Protein AF-W2SNV9-F1 (afdb_monomer_lite)

Radius of gyration: 20.14 Å; chains: 1; bounding box: 37×35×49 Å

Foldseek 3Di:
DQLAFDPPDAGPVRHHHDPVRHDDPPDDGDDPDDDDDDDDPDPPDPPPPPDPFDWDQDPVPRFIWTDDPPDTDGDDDDPDPVPDDDD

Structure (mmCIF, N/CA/C/O backbone):
data_AF-W2SNV9-F1
#
_entry.id   AF-W2SNV9-F1
#
loop_
_atom_site.group_PDB
_atom_site.id
_atom_site.type_symbol
_atom_site.label_atom_id
_atom_site.label_alt_id
_atom_site.label_comp_id
_atom_site.label_asym_id
_atom_site.label_entity_id
_atom_site.label_seq_id
_atom_site.pdbx_PDB_ins_code
_atom_site.Cartn_x
_atom_site.Cartn_y
_atom_site.Cartn_z
_atom_site.occupancy
_atom_site.B_iso_or_equiv
_atom_site.auth_seq_id
_atom_site.auth_comp_id
_atom_site.auth_asym_id
_atom_site.auth_atom_id
_atom_site.pdbx_PDB_model_num
ATOM 1 N N . MET A 1 1 ? -3.090 2.149 -9.878 1.00 82.50 1 MET A N 1
ATOM 2 C CA . MET A 1 1 ? -2.142 1.032 -9.657 1.00 82.50 1 MET A CA 1
ATOM 3 C C . MET A 1 1 ? -0.806 1.562 -9.119 1.00 82.50 1 MET A C 1
ATOM 5 O O . MET A 1 1 ? 0.221 0.938 -9.334 1.00 82.50 1 MET A O 1
ATOM 9 N N . ASP A 1 2 ? -0.813 2.707 -8.427 1.00 89.75 2 ASP A N 1
ATOM 10 C CA . ASP A 1 2 ? 0.416 3.418 -8.029 1.00 89.75 2 ASP A CA 1
ATOM 11 C C . ASP A 1 2 ? 1.018 2.907 -6.705 1.00 89.75 2 ASP A C 1
ATOM 13 O O . ASP A 1 2 ? 2.170 3.159 -6.369 1.00 89.75 2 ASP A O 1
ATOM 17 N N . ASP A 1 3 ? 0.253 2.095 -5.977 1.00 92.62 3 ASP A N 1
ATOM 18 C CA . ASP A 1 3 ? 0.689 1.459 -4.734 1.00 92.62 3 ASP A CA 1
ATOM 19 C C . ASP A 1 3 ? 1.705 0.316 -4.952 1.00 92.62 3 ASP A C 1
ATOM 21 O O . ASP A 1 3 ? 2.250 -0.225 -3.991 1.00 92.62 3 ASP A O 1
ATOM 25 N N . PHE A 1 4 ? 1.981 -0.071 -6.204 1.00 94.50 4 PHE A N 1
ATOM 26 C CA . PHE A 1 4 ? 3.081 -0.979 -6.540 1.00 94.50 4 PHE A CA 1
ATOM 27 C C . PHE A 1 4 ? 4.392 -0.219 -6.757 1.00 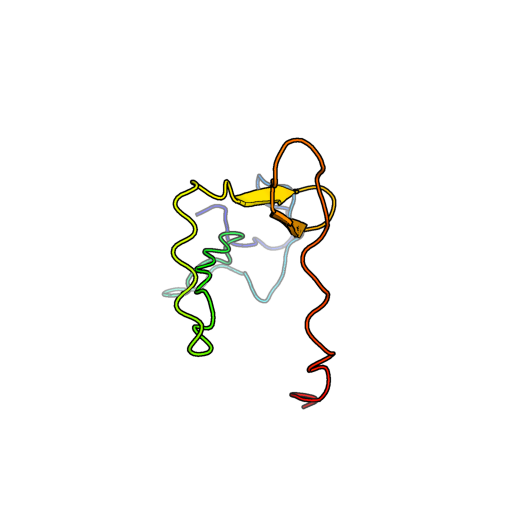94.50 4 PHE A C 1
ATOM 29 O O . PHE A 1 4 ? 4.416 0.922 -7.206 1.00 94.50 4 PHE A O 1
ATOM 36 N N . SER A 1 5 ? 5.511 -0.901 -6.535 1.00 94.31 5 SER A N 1
ATOM 37 C CA . SER A 1 5 ? 6.829 -0.402 -6.916 1.00 94.31 5 SER A CA 1
ATOM 38 C C . SER A 1 5 ? 7.140 -0.708 -8.385 1.00 94.31 5 SER A C 1
ATOM 40 O O . SER A 1 5 ? 6.864 -1.804 -8.878 1.00 94.31 5 SER A O 1
ATOM 42 N N . SER A 1 6 ? 7.792 0.239 -9.062 1.00 92.56 6 SER A N 1
ATOM 43 C CA . SER A 1 6 ? 8.405 0.039 -10.380 1.00 92.56 6 SER A CA 1
ATOM 44 C C . SER A 1 6 ? 9.927 0.120 -10.257 1.00 92.56 6 SER A C 1
ATOM 46 O O . SER A 1 6 ? 10.422 0.969 -9.517 1.00 92.56 6 SER A O 1
ATOM 48 N N . PRO A 1 7 ? 10.705 -0.730 -10.947 1.00 92.62 7 PRO A N 1
ATOM 49 C CA . PRO A 1 7 ? 12.159 -0.656 -10.881 1.00 92.62 7 PRO A CA 1
ATOM 50 C C . PRO A 1 7 ? 12.692 0.737 -11.257 1.00 92.62 7 PRO A C 1
ATOM 52 O O . PRO A 1 7 ? 12.280 1.338 -12.250 1.00 92.62 7 PRO A O 1
ATOM 55 N N . GLY A 1 8 ? 13.628 1.243 -10.453 1.00 91.38 8 GLY A N 1
ATOM 56 C CA . GLY A 1 8 ? 14.388 2.460 -10.752 1.00 91.38 8 GLY A CA 1
ATOM 57 C C . GLY A 1 8 ? 13.694 3.792 -10.456 1.00 91.38 8 GLY A C 1
ATOM 58 O O . GLY A 1 8 ? 14.344 4.821 -10.602 1.00 91.38 8 GLY A O 1
ATOM 59 N N . HIS A 1 9 ? 12.428 3.803 -10.024 1.00 89.06 9 HIS A N 1
ATOM 60 C CA . HIS A 1 9 ? 11.690 5.046 -9.776 1.00 89.06 9 HIS A CA 1
ATOM 61 C C . HIS A 1 9 ? 10.841 4.934 -8.500 1.00 89.06 9 HIS A C 1
ATOM 63 O O . HIS A 1 9 ? 10.227 3.885 -8.279 1.00 89.06 9 HIS A O 1
ATOM 69 N N . PRO A 1 10 ? 10.792 5.976 -7.649 1.00 92.56 10 PRO A N 1
ATOM 70 C CA . PRO A 1 10 ? 9.835 6.028 -6.550 1.00 92.56 10 PRO A CA 1
ATOM 71 C C . PRO A 1 10 ? 8.406 6.192 -7.086 1.00 92.56 10 PRO A C 1
ATOM 73 O O . PRO A 1 10 ? 8.208 6.704 -8.190 1.00 92.56 10 PRO A O 1
ATOM 76 N N . ASN A 1 11 ? 7.410 5.757 -6.312 1.00 89.94 11 ASN A N 1
ATOM 77 C CA . ASN A 1 11 ? 6.002 5.975 -6.667 1.00 89.94 11 ASN A CA 1
ATOM 78 C C . ASN A 1 11 ? 5.544 7.417 -6.366 1.00 89.94 11 ASN A C 1
ATOM 80 O O . ASN A 1 11 ? 6.328 8.226 -5.863 1.00 89.94 11 ASN A O 1
ATOM 84 N N . TYR A 1 12 ? 4.276 7.749 -6.642 1.00 92.56 12 TYR A N 1
ATOM 85 C CA . TYR A 1 12 ? 3.734 9.099 -6.429 1.00 92.56 12 TYR A CA 1
ATOM 86 C C . TYR A 1 12 ? 3.856 9.569 -4.973 1.00 92.56 12 TYR A C 1
ATOM 88 O O . TYR A 1 12 ? 4.087 10.747 -4.710 1.00 92.56 12 TYR A O 1
ATOM 96 N N . PHE A 1 13 ? 3.744 8.642 -4.020 1.00 90.19 13 PHE A N 1
ATOM 97 C CA . PHE A 1 13 ? 3.867 8.919 -2.587 1.00 90.19 13 PHE A CA 1
ATOM 98 C C . PHE A 1 13 ? 5.323 9.008 -2.098 1.00 90.19 13 PHE A C 1
ATOM 100 O O . PHE A 1 13 ? 5.556 9.245 -0.914 1.00 90.19 13 PHE A O 1
ATOM 107 N N . GLY A 1 14 ? 6.307 8.823 -2.984 1.00 91.50 14 GLY A N 1
ATOM 108 C CA . GLY A 1 14 ? 7.730 8.911 -2.661 1.00 91.50 14 GLY A CA 1
ATOM 109 C C . GLY A 1 14 ? 8.318 7.652 -2.018 1.00 91.50 14 GLY A C 1
ATOM 110 O O . GLY A 1 14 ? 9.441 7.699 -1.516 1.00 91.50 14 GLY A O 1
ATOM 111 N N . TYR A 1 15 ? 7.608 6.520 -2.031 1.00 89.88 15 TYR A N 1
ATOM 112 C CA . TYR A 1 15 ? 8.162 5.262 -1.536 1.00 89.88 15 TYR A CA 1
ATOM 113 C C . TYR A 1 15 ? 9.256 4.744 -2.480 1.00 89.88 15 TYR A C 1
ATOM 115 O O . TYR A 1 15 ? 9.051 4.721 -3.700 1.00 89.88 15 TYR A O 1
ATOM 123 N N . PRO A 1 16 ? 10.406 4.289 -1.945 1.00 93.31 16 PRO A N 1
ATOM 124 C CA . PRO A 1 16 ? 11.474 3.736 -2.763 1.00 93.31 16 PRO A CA 1
ATOM 125 C C . PRO A 1 16 ? 11.038 2.420 -3.428 1.00 93.31 16 PRO A C 1
ATOM 127 O O . PRO A 1 16 ? 10.190 1.694 -2.895 1.00 93.31 16 PRO A O 1
ATOM 130 N N . PRO A 1 17 ? 11.626 2.070 -4.583 1.00 93.50 17 PRO A N 1
ATOM 131 C CA . PRO A 1 17 ? 11.285 0.838 -5.273 1.00 93.50 17 PRO A CA 1
ATOM 132 C C . PRO A 1 17 ? 11.724 -0.381 -4.458 1.00 93.50 17 PRO A C 1
ATOM 134 O O . PRO A 1 17 ? 12.897 -0.526 -4.116 1.00 93.50 17 PRO A O 1
ATOM 137 N N . THR A 1 18 ? 10.787 -1.289 -4.181 1.00 92.62 18 THR A N 1
ATOM 138 C CA . THR A 1 18 ? 11.061 -2.529 -3.446 1.00 92.62 18 THR A CA 1
ATOM 139 C C . THR A 1 18 ? 10.700 -3.755 -4.292 1.00 92.62 18 THR A C 1
ATOM 141 O O . THR A 1 18 ? 9.564 -3.855 -4.764 1.00 92.62 18 THR A O 1
ATOM 144 N N . PRO A 1 19 ? 11.613 -4.735 -4.469 1.00 93.00 19 PRO A N 1
ATOM 145 C CA . PRO A 1 19 ? 11.330 -5.935 -5.262 1.00 93.00 19 PRO A CA 1
ATOM 146 C C . PRO A 1 19 ? 10.115 -6.728 -4.770 1.00 93.00 19 PRO A C 1
ATOM 148 O O . PRO A 1 19 ? 9.333 -7.252 -5.564 1.00 93.00 19 PRO A O 1
ATOM 151 N N . ALA A 1 20 ? 9.905 -6.746 -3.451 1.00 94.19 20 ALA A N 1
ATOM 152 C CA . ALA A 1 20 ? 8.757 -7.383 -2.818 1.00 94.19 20 ALA A CA 1
ATOM 153 C C . ALA A 1 20 ? 7.412 -6.780 -3.256 1.00 94.19 20 ALA A C 1
ATOM 155 O O . ALA A 1 20 ? 6.404 -7.480 -3.225 1.00 94.19 20 ALA A O 1
ATOM 156 N N . ASN A 1 21 ? 7.383 -5.531 -3.731 1.00 95.31 21 ASN A N 1
ATOM 157 C CA . ASN A 1 21 ? 6.178 -4.833 -4.172 1.00 95.31 21 ASN A CA 1
ATOM 158 C C . ASN A 1 21 ? 6.161 -4.557 -5.689 1.00 95.31 21 ASN A C 1
ATOM 160 O O . ASN A 1 21 ? 5.404 -3.711 -6.151 1.00 95.31 21 ASN A O 1
ATOM 164 N N . PHE A 1 22 ? 6.969 -5.261 -6.494 1.00 95.81 22 PHE A N 1
ATOM 165 C CA . PHE A 1 22 ? 6.879 -5.156 -7.957 1.00 95.81 22 PHE A CA 1
ATOM 166 C C . PHE A 1 22 ? 5.581 -5.753 -8.505 1.00 95.81 22 PHE A C 1
ATOM 168 O O . PHE A 1 22 ? 5.055 -6.728 -7.955 1.00 95.81 22 PHE A O 1
ATOM 175 N N . ILE A 1 23 ? 5.097 -5.162 -9.599 1.00 94.94 23 ILE A N 1
ATOM 176 C CA . ILE A 1 23 ? 3.878 -5.560 -10.311 1.00 94.94 23 ILE A CA 1
ATOM 177 C C . ILE A 1 23 ? 4.035 -6.987 -10.845 1.00 94.94 23 ILE A C 1
ATOM 179 O O . ILE A 1 23 ? 4.996 -7.297 -11.549 1.00 94.94 23 ILE A O 1
ATOM 183 N N . GLN A 1 24 ? 3.069 -7.849 -10.532 1.00 94.81 24 GLN A N 1
ATOM 184 C CA . GLN A 1 24 ? 2.960 -9.211 -11.056 1.00 94.81 24 GLN A CA 1
ATOM 185 C C . GLN A 1 24 ? 1.476 -9.564 -11.251 1.00 94.81 24 GLN A C 1
ATOM 187 O O . GLN A 1 24 ? 0.641 -9.082 -10.477 1.00 94.81 24 GLN A O 1
ATOM 192 N N . PRO A 1 25 ? 1.115 -10.398 -12.245 1.00 96.25 25 PRO A N 1
ATOM 193 C CA . PRO A 1 25 ? -0.272 -10.806 -12.457 1.00 96.25 25 PRO A CA 1
ATOM 194 C C . PRO A 1 25 ? -0.894 -11.419 -11.195 1.00 96.25 25 PRO A C 1
ATOM 196 O O . PRO A 1 25 ? -0.295 -12.275 -10.551 1.00 96.25 25 PRO A O 1
ATOM 199 N N . GLY A 1 26 ? -2.096 -10.965 -10.829 1.00 95.12 26 GLY A N 1
ATOM 200 C CA . GLY A 1 26 ? -2.839 -11.465 -9.663 1.00 95.12 26 GLY A CA 1
ATOM 201 C C . GLY A 1 26 ? -2.315 -11.013 -8.291 1.00 95.12 26 GLY A C 1
ATOM 202 O O . GLY A 1 26 ? -2.951 -11.298 -7.276 1.00 95.12 26 GLY A O 1
ATOM 203 N N . LYS A 1 27 ? -1.194 -10.287 -8.231 1.00 95.25 27 LYS A N 1
ATOM 204 C CA . LYS A 1 27 ? -0.654 -9.749 -6.978 1.00 95.25 27 LYS A CA 1
ATOM 205 C C . LYS A 1 27 ? -1.502 -8.576 -6.478 1.00 95.25 27 LYS A C 1
ATOM 207 O O . LYS A 1 27 ? -2.034 -7.808 -7.275 1.00 95.25 27 LYS A O 1
ATOM 212 N N . ARG A 1 28 ? -1.609 -8.419 -5.155 1.00 95.69 28 ARG A N 1
ATOM 213 C CA . ARG A 1 28 ? -2.199 -7.229 -4.516 1.00 95.69 28 ARG A CA 1
ATOM 214 C C . ARG A 1 28 ? -1.095 -6.235 -4.141 1.00 95.69 28 ARG A C 1
ATOM 216 O O . ARG A 1 28 ? -0.054 -6.687 -3.661 1.00 95.69 28 ARG A O 1
ATOM 223 N N . PRO A 1 29 ? -1.292 -4.925 -4.361 1.00 94.19 29 PRO A N 1
ATOM 224 C CA . PRO A 1 29 ? -0.305 -3.932 -3.967 1.00 94.19 29 PRO A CA 1
ATOM 225 C C . PRO A 1 29 ? -0.215 -3.818 -2.446 1.00 94.19 29 PRO A C 1
ATOM 227 O O . PRO A 1 29 ? -1.186 -4.081 -1.731 1.00 94.19 29 PRO A O 1
ATOM 230 N N . MET A 1 30 ? 0.950 -3.398 -1.963 1.00 92.69 30 MET A N 1
ATOM 231 C CA . MET A 1 30 ? 1.119 -2.980 -0.575 1.00 92.69 30 MET A CA 1
ATOM 232 C C . MET A 1 30 ? 0.226 -1.768 -0.271 1.00 92.69 30 MET A C 1
ATOM 234 O O . MET A 1 30 ? 0.090 -0.880 -1.102 1.00 92.69 30 MET A O 1
ATOM 238 N N . SER A 1 31 ? -0.368 -1.715 0.922 1.00 90.56 31 SER A N 1
ATOM 239 C CA . SER A 1 31 ? -1.185 -0.585 1.375 1.00 90.56 31 SER A CA 1
ATOM 240 C C . SER A 1 31 ? -0.722 -0.115 2.749 1.00 90.56 31 SER A C 1
ATOM 242 O O . SER A 1 31 ? -0.301 -0.927 3.570 1.00 90.56 31 SER A O 1
ATOM 244 N N . SER A 1 32 ? -0.829 1.187 3.006 1.00 90.81 32 SER A N 1
ATOM 245 C CA . SER A 1 32 ? -0.630 1.792 4.328 1.00 90.81 32 SER A CA 1
ATOM 246 C C . SER A 1 32 ? -1.898 1.777 5.192 1.00 90.81 32 SER A C 1
ATOM 248 O O . SER A 1 32 ? -1.897 2.310 6.301 1.00 90.81 32 SER A O 1
ATOM 250 N N . GLN A 1 33 ? -2.997 1.193 4.698 1.00 91.00 33 GLN A N 1
ATOM 251 C CA . GLN A 1 33 ? -4.233 1.063 5.462 1.00 91.00 33 GLN A CA 1
ATOM 252 C C . GLN A 1 33 ? -4.033 0.144 6.671 1.00 91.00 33 GLN A C 1
ATOM 254 O O . GLN A 1 33 ? -3.774 -1.048 6.524 1.00 91.00 33 GLN A O 1
ATOM 259 N N . SER A 1 34 ? -4.251 0.697 7.863 1.00 92.81 34 SER A N 1
ATOM 260 C CA . SER A 1 34 ? -4.152 -0.017 9.139 1.00 92.81 34 SER A CA 1
ATOM 261 C C . SER A 1 34 ? -5.489 0.044 9.888 1.00 92.81 34 SER A C 1
ATOM 263 O O . SER A 1 34 ? -5.611 0.800 10.856 1.00 92.81 34 SER A O 1
ATOM 265 N N . PRO A 1 35 ? -6.536 -0.684 9.443 1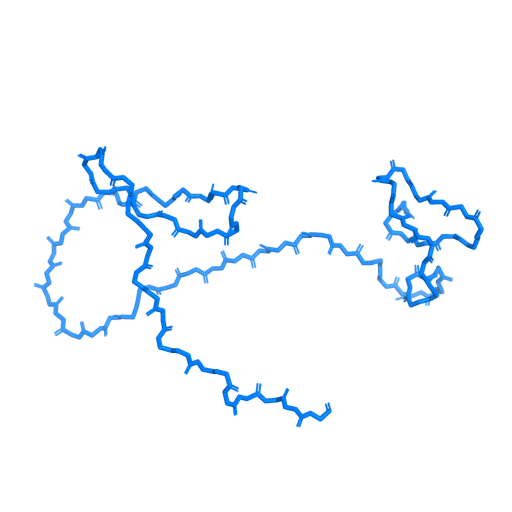.00 90.00 35 PRO A N 1
ATOM 266 C CA . PRO A 1 35 ? -7.797 -0.725 10.173 1.00 90.00 35 PRO A CA 1
ATOM 267 C C . PRO A 1 35 ? -7.584 -1.412 11.529 1.00 90.00 35 PRO A C 1
ATOM 269 O O . PRO A 1 35 ? -7.120 -2.548 11.592 1.00 90.00 35 PRO A O 1
ATOM 272 N N . LEU A 1 36 ? -7.941 -0.728 12.616 1.00 89.75 36 LEU A N 1
ATOM 273 C CA . LEU A 1 36 ? -7.791 -1.225 13.983 1.00 89.75 36 LEU A CA 1
ATOM 274 C C . LEU A 1 36 ? -9.149 -1.222 14.689 1.00 89.75 36 LEU A C 1
ATOM 276 O O . LEU A 1 36 ? -9.825 -0.196 14.736 1.00 89.75 36 LEU A O 1
ATOM 280 N N . VAL A 1 37 ? -9.529 -2.363 15.267 1.00 87.44 37 VAL A N 1
ATOM 281 C CA . VAL A 1 37 ? -10.727 -2.496 16.107 1.00 87.44 37 VAL A CA 1
ATOM 282 C C . VAL A 1 37 ? -10.284 -2.797 17.533 1.00 87.44 37 VAL A C 1
ATOM 284 O O . VAL A 1 37 ? -9.546 -3.750 17.769 1.00 87.44 37 VAL A O 1
ATOM 287 N N . ILE A 1 38 ? -10.730 -1.976 18.482 1.00 84.12 38 ILE A N 1
ATOM 288 C CA . ILE A 1 38 ? -10.382 -2.092 19.900 1.00 84.12 38 ILE A CA 1
ATOM 289 C C . ILE A 1 38 ? -11.622 -2.555 20.656 1.00 84.12 38 ILE A C 1
ATOM 291 O O . ILE A 1 38 ? -12.685 -1.947 20.534 1.00 84.12 38 ILE A O 1
ATOM 295 N N . PHE A 1 39 ? -11.468 -3.597 21.467 1.00 81.56 39 PHE A N 1
ATOM 296 C CA . PHE A 1 39 ? -12.507 -4.066 22.377 1.00 81.56 39 PHE A CA 1
ATOM 297 C C . PHE A 1 39 ? -12.077 -3.832 23.824 1.00 81.56 39 PHE A C 1
ATOM 299 O O . PHE A 1 39 ? -10.910 -4.012 24.174 1.00 81.56 39 PHE A O 1
ATOM 306 N N . GLU A 1 40 ? -13.024 -3.438 24.675 1.00 82.75 40 GLU A N 1
ATOM 307 C CA . GLU A 1 40 ? -12.806 -3.418 26.120 1.00 82.75 40 GLU A CA 1
ATOM 308 C C . GLU A 1 40 ? -12.784 -4.863 26.630 1.00 82.75 40 GLU A C 1
ATOM 310 O O . GLU A 1 40 ? -13.727 -5.626 26.411 1.00 82.75 40 GLU A O 1
ATOM 315 N N . ALA A 1 41 ? -11.711 -5.248 27.322 1.00 76.50 41 ALA A N 1
ATOM 316 C CA . ALA A 1 41 ? -11.686 -6.504 28.054 1.00 76.50 41 ALA A CA 1
ATOM 317 C C . ALA A 1 41 ? -12.621 -6.366 29.262 1.00 76.50 41 ALA A C 1
ATOM 319 O O . ALA A 1 41 ? -12.247 -5.795 30.290 1.00 76.50 41 ALA A O 1
ATOM 320 N N . SER A 1 42 ? -13.853 -6.863 29.143 1.00 64.00 42 SER A N 1
ATOM 321 C CA . SER A 1 42 ? -14.785 -6.920 30.264 1.00 64.00 42 SER A CA 1
ATOM 322 C C . SER A 1 42 ? -14.267 -7.921 31.301 1.00 64.00 42 SER A C 1
ATOM 324 O O . SER A 1 42 ? -14.619 -9.098 31.288 1.00 64.00 42 SER A O 1
ATOM 326 N N . THR A 1 43 ? -13.422 -7.464 32.222 1.00 64.62 43 THR A N 1
ATOM 327 C CA . THR A 1 43 ? -13.394 -8.078 33.551 1.00 64.62 43 THR A CA 1
ATOM 328 C C . THR A 1 43 ? -14.712 -7.701 34.205 1.00 64.62 43 THR A C 1
ATOM 330 O O . THR A 1 43 ? -15.095 -6.536 34.153 1.00 64.62 43 THR A O 1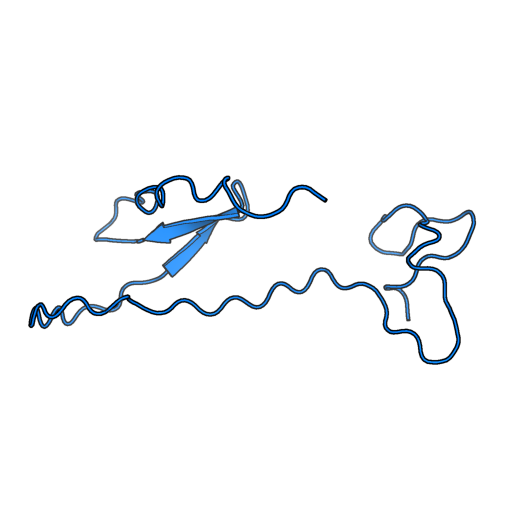
ATOM 333 N N . ASP A 1 44 ? -15.446 -8.680 34.732 1.00 58.44 44 ASP A N 1
ATOM 334 C CA . ASP A 1 44 ? -16.755 -8.510 35.370 1.00 58.44 44 ASP A CA 1
ATOM 335 C C . ASP A 1 44 ? -16.708 -7.422 36.461 1.00 58.44 44 ASP A C 1
ATOM 337 O O . ASP A 1 44 ? -16.450 -7.664 37.635 1.00 58.44 44 ASP A O 1
ATOM 341 N N . LYS A 1 45 ? -16.884 -6.167 36.058 1.00 53.47 45 LYS A N 1
ATOM 342 C CA . LYS A 1 45 ? -17.091 -5.026 36.932 1.00 53.47 45 LYS A CA 1
ATOM 343 C C . LYS A 1 45 ? -18.233 -4.252 36.323 1.00 53.47 45 LYS A C 1
ATOM 345 O O . LYS A 1 45 ? -18.072 -3.499 35.367 1.00 53.47 45 LYS A O 1
ATOM 350 N N . LYS A 1 46 ? -19.414 -4.471 36.898 1.00 45.41 46 LYS A N 1
ATOM 351 C CA . LYS A 1 46 ? -20.645 -3.716 36.659 1.00 45.41 46 LYS A CA 1
ATOM 352 C C . LYS A 1 46 ? -20.461 -2.247 37.058 1.00 45.41 46 LYS A C 1
ATOM 354 O O . LYS A 1 46 ? -21.106 -1.765 37.982 1.00 45.41 46 LYS A O 1
ATOM 359 N N . THR A 1 47 ? -19.606 -1.507 36.366 1.00 49.81 47 THR A N 1
ATOM 360 C CA . THR A 1 47 ? -19.483 -0.064 36.547 1.00 49.81 47 THR A CA 1
ATOM 361 C C . THR A 1 47 ? -20.011 0.590 35.289 1.00 49.81 47 THR A C 1
ATOM 363 O O . THR A 1 47 ? -19.293 0.862 34.335 1.00 49.81 47 THR A O 1
ATOM 366 N N . LYS A 1 48 ? -21.324 0.818 35.305 1.00 45.66 48 LYS A N 1
ATOM 367 C CA . LYS A 1 48 ? -22.098 1.563 34.312 1.00 45.66 48 LYS A CA 1
ATOM 368 C C . LYS A 1 48 ? -21.578 3.005 34.218 1.00 45.66 48 LYS A C 1
ATOM 370 O O . LYS A 1 48 ? -22.195 3.920 34.758 1.00 45.66 48 LYS A O 1
ATOM 375 N N . ARG A 1 49 ? -20.436 3.239 33.565 1.00 50.25 49 ARG A N 1
ATOM 376 C CA . ARG A 1 49 ? -19.978 4.596 33.240 1.00 50.25 49 ARG A CA 1
ATOM 377 C C . ARG A 1 49 ? -20.598 4.998 31.909 1.00 50.25 49 ARG A C 1
ATOM 379 O O . ARG A 1 49 ? -20.083 4.705 30.841 1.00 50.25 49 ARG A O 1
ATOM 386 N N . ARG A 1 50 ? -21.764 5.641 32.009 1.00 47.31 50 ARG A N 1
ATOM 387 C CA . ARG A 1 50 ? -22.363 6.416 30.920 1.00 47.31 50 ARG A CA 1
ATOM 388 C C . ARG A 1 50 ? -21.483 7.642 30.684 1.00 47.31 50 ARG A C 1
ATOM 390 O O . ARG A 1 50 ? -21.550 8.592 31.452 1.00 47.31 50 ARG A O 1
ATOM 397 N N . GLY A 1 51 ? -20.647 7.580 29.662 1.00 50.44 51 GLY A N 1
ATOM 398 C CA . GLY A 1 51 ? -19.859 8.698 29.161 1.00 50.44 51 GLY A CA 1
ATOM 399 C C . GLY A 1 51 ? -19.191 8.253 27.870 1.00 50.44 51 GLY A C 1
ATOM 400 O O . GLY A 1 51 ? -18.557 7.200 27.851 1.00 50.44 51 GLY A O 1
ATOM 401 N N . THR A 1 52 ? -19.402 8.994 26.788 1.00 45.12 52 THR A N 1
ATOM 402 C CA . THR A 1 52 ? -18.720 8.778 25.510 1.00 45.12 52 THR A CA 1
ATOM 403 C C . THR A 1 52 ? -17.231 9.004 25.740 1.00 45.12 52 THR A C 1
ATOM 405 O O . THR A 1 52 ? -16.799 10.128 25.979 1.00 45.12 52 THR A O 1
ATOM 408 N N . ARG A 1 53 ? -16.449 7.922 25.779 1.00 56.56 53 ARG A N 1
ATOM 409 C CA . ARG A 1 53 ? -14.990 8.029 25.773 1.00 56.56 53 ARG A CA 1
ATOM 410 C C . ARG A 1 53 ? -14.571 8.279 24.336 1.00 56.56 53 ARG A C 1
ATOM 412 O O . ARG A 1 53 ? -14.642 7.367 23.515 1.00 56.56 53 ARG A O 1
ATOM 419 N N . ASP A 1 54 ? -14.160 9.503 24.045 1.00 58.72 54 ASP A N 1
ATOM 420 C CA . ASP A 1 54 ? -13.645 9.856 22.730 1.00 58.72 54 ASP A CA 1
ATOM 421 C C . ASP A 1 54 ? -12.200 9.362 22.629 1.00 58.72 54 ASP A C 1
ATOM 423 O O . ASP A 1 54 ? -11.299 9.856 23.315 1.00 58.72 54 ASP A O 1
ATOM 427 N N . LEU A 1 55 ? -11.986 8.338 21.803 1.00 62.25 55 LEU A N 1
ATOM 428 C CA . LEU A 1 55 ? -10.654 7.831 21.489 1.00 62.25 55 LEU A CA 1
ATOM 429 C C . LEU A 1 55 ? -10.062 8.679 20.366 1.00 62.25 55 LEU A C 1
ATOM 431 O O . LEU A 1 55 ? -10.621 8.733 19.270 1.00 62.25 55 LEU A O 1
ATOM 435 N N . LEU A 1 56 ? -8.925 9.323 20.630 1.00 62.56 56 LEU A N 1
ATOM 436 C CA . LEU A 1 56 ? -8.215 10.116 19.630 1.00 62.56 56 LEU A CA 1
ATOM 437 C C . LEU A 1 56 ? -6.895 9.432 19.263 1.00 62.56 56 LEU A C 1
ATOM 439 O O . LEU A 1 56 ? -6.062 9.139 20.125 1.00 62.56 56 LEU A O 1
ATOM 443 N N . PHE A 1 57 ? -6.700 9.179 17.968 1.00 63.78 57 PHE A N 1
ATOM 444 C CA . PHE A 1 57 ? -5.431 8.685 17.441 1.00 63.78 57 P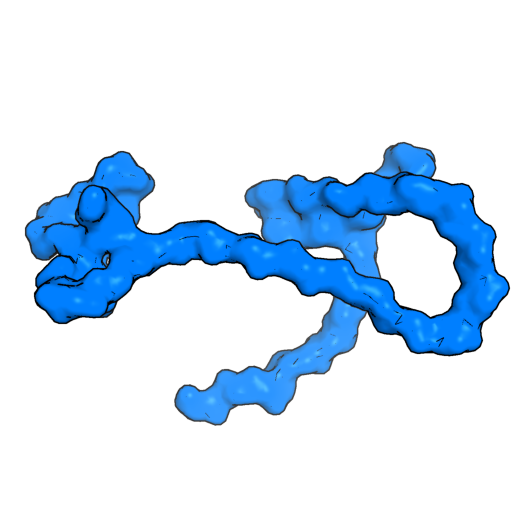HE A CA 1
ATOM 445 C C . PHE A 1 57 ? -4.416 9.833 17.371 1.00 63.78 57 PHE A C 1
ATOM 447 O O . PHE A 1 57 ? -4.700 10.874 16.777 1.00 63.78 57 PHE A O 1
ATOM 454 N N . SER A 1 58 ? -3.235 9.656 17.975 1.00 61.12 58 SER A N 1
ATOM 455 C CA . SER A 1 58 ? -2.145 10.635 17.891 1.00 61.12 58 SER A CA 1
ATOM 456 C C . SER A 1 58 ? -1.141 10.260 16.796 1.00 61.12 58 SER A C 1
ATOM 458 O O . SER A 1 58 ? -0.311 9.384 17.034 1.00 61.12 58 SER A O 1
ATOM 460 N N . PRO A 1 59 ? -1.111 10.976 15.654 1.00 57.25 59 PRO A N 1
ATOM 461 C CA . PRO A 1 59 ? -0.220 10.660 14.531 1.00 57.25 59 PRO A CA 1
ATOM 462 C C . PRO A 1 59 ? 1.258 10.976 14.799 1.00 57.25 59 PRO A C 1
ATOM 464 O O . PRO A 1 59 ? 2.113 10.641 13.993 1.00 57.25 59 PRO A O 1
ATOM 467 N N . ARG A 1 60 ? 1.580 11.659 15.908 1.00 53.91 60 ARG A N 1
ATOM 468 C CA . ARG A 1 60 ? 2.975 11.941 16.284 1.00 53.91 60 ARG A CA 1
ATOM 469 C C . ARG A 1 60 ? 3.695 10.731 16.878 1.00 53.91 60 ARG A C 1
ATOM 471 O O . ARG A 1 60 ? 4.903 10.637 16.726 1.00 53.91 60 ARG A O 1
ATOM 478 N N . ASN A 1 61 ? 2.961 9.849 17.560 1.00 57.25 61 ASN A N 1
ATOM 479 C CA . ASN A 1 61 ? 3.535 8.769 18.370 1.00 57.25 61 ASN A CA 1
ATOM 480 C C . ASN A 1 61 ? 2.853 7.409 18.122 1.00 57.25 61 ASN A C 1
ATOM 482 O O . ASN A 1 61 ? 3.048 6.500 18.924 1.00 57.25 61 ASN A O 1
ATOM 486 N N . ASP A 1 62 ? 1.980 7.303 17.112 1.00 68.38 62 ASP A N 1
ATOM 487 C CA . ASP A 1 62 ? 1.152 6.122 16.807 1.00 68.38 62 ASP A CA 1
ATOM 488 C C . ASP A 1 62 ? 0.457 5.499 18.033 1.00 68.38 62 ASP A C 1
ATOM 490 O O . ASP A 1 62 ? 0.199 4.297 18.105 1.00 68.38 62 ASP A O 1
ATOM 494 N N . ARG A 1 63 ? 0.142 6.333 19.035 1.00 66.38 63 ARG A N 1
ATOM 495 C CA . ARG A 1 63 ? -0.401 5.910 20.329 1.00 66.38 63 ARG A CA 1
ATOM 496 C C . ARG A 1 63 ? -1.851 6.350 20.459 1.00 66.38 63 ARG A C 1
ATOM 498 O O . ARG A 1 63 ? -2.204 7.496 20.175 1.00 66.38 63 ARG A O 1
ATOM 505 N N . LEU A 1 64 ? -2.682 5.434 20.939 1.00 70.06 64 LEU A N 1
ATOM 506 C CA . LEU A 1 64 ? -4.066 5.714 21.302 1.00 70.06 64 LEU A CA 1
ATOM 507 C C . LEU A 1 64 ? -4.109 6.447 22.644 1.00 70.06 64 LEU A C 1
ATOM 509 O O . LEU A 1 64 ? -3.533 5.980 23.634 1.00 70.06 64 LEU A O 1
ATOM 513 N N . LEU A 1 65 ? -4.782 7.597 22.661 1.00 65.38 65 LEU A N 1
ATOM 514 C CA . LEU A 1 65 ? -5.001 8.393 23.866 1.00 65.38 65 LEU A CA 1
ATOM 515 C C . LEU A 1 65 ? -6.471 8.312 24.285 1.00 65.38 65 LEU A C 1
ATOM 517 O O . LEU A 1 65 ? -7.369 8.296 23.440 1.00 65.38 65 LEU A O 1
ATOM 521 N N . VAL A 1 66 ? -6.702 8.272 25.597 1.00 64.12 66 VAL A N 1
ATOM 522 C CA . VAL A 1 66 ? -8.044 8.364 26.184 1.00 64.12 66 VAL A CA 1
ATOM 523 C C . VAL A 1 66 ? -8.254 9.795 26.655 1.00 64.12 66 VAL A C 1
ATOM 525 O O . V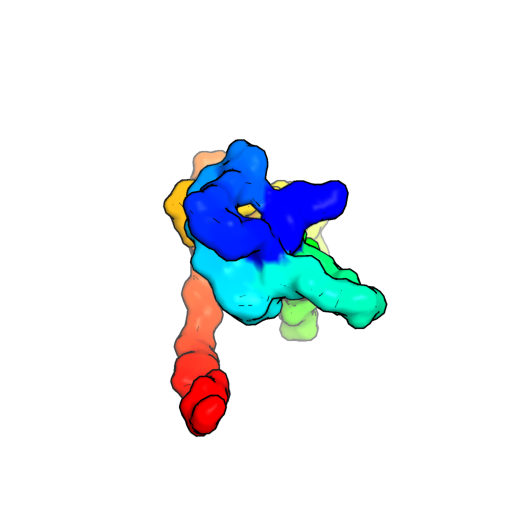AL A 1 66 ? -7.457 10.313 27.439 1.00 64.12 66 VAL A O 1
ATOM 528 N N . ASN A 1 67 ? -9.327 10.427 26.179 1.00 55.44 67 ASN A N 1
ATOM 529 C CA . ASN A 1 67 ? -9.730 11.750 26.633 1.00 55.44 67 ASN A CA 1
ATOM 530 C C . ASN A 1 67 ? -10.705 11.622 27.807 1.00 55.44 67 ASN A C 1
ATOM 532 O O . ASN A 1 67 ? -11.916 11.536 27.610 1.00 55.44 67 ASN A O 1
ATOM 536 N N . ASP A 1 68 ? -10.182 11.652 29.031 1.00 54.88 68 ASP A N 1
ATOM 537 C CA . ASP A 1 68 ? -10.996 11.810 30.234 1.00 54.88 68 ASP A CA 1
ATOM 538 C C . ASP A 1 68 ? -10.895 13.279 30.693 1.00 54.88 68 ASP A C 1
ATOM 540 O O . ASP A 1 68 ? -9.909 13.711 31.282 1.00 54.88 68 ASP A O 1
ATOM 544 N N . SER A 1 69 ? -11.927 14.086 30.423 1.00 49.16 69 SER A N 1
ATOM 545 C CA . SER A 1 69 ? -12.126 15.415 31.044 1.00 49.16 69 SER A CA 1
ATOM 546 C C . SER A 1 69 ? -10.974 16.438 30.927 1.00 49.16 69 SER A C 1
ATOM 548 O O . SER A 1 69 ? -10.710 17.190 31.861 1.00 49.16 69 SER A O 1
ATOM 550 N N . GLY A 1 70 ? -10.320 16.523 29.765 1.00 48.16 70 GLY A N 1
ATOM 551 C CA . GLY A 1 70 ? -9.387 17.619 29.456 1.00 48.16 70 GLY A CA 1
ATOM 552 C C . GLY A 1 70 ? -7.916 17.360 29.792 1.00 48.16 70 GLY A C 1
ATOM 553 O O . GLY A 1 70 ? -7.088 18.230 29.530 1.00 48.16 70 GLY A O 1
ATOM 554 N N . SER A 1 71 ? -7.560 16.171 30.284 1.00 50.09 71 SER A N 1
ATOM 555 C CA . SER A 1 71 ? -6.169 15.715 30.322 1.00 50.09 71 SER A CA 1
ATOM 556 C C . SER A 1 71 ? -5.985 14.475 29.445 1.00 50.09 71 SER A C 1
ATOM 558 O O . SER A 1 71 ? -6.662 13.460 29.587 1.00 50.09 71 SER A O 1
ATOM 560 N N . CYS A 1 72 ? -5.072 14.581 28.479 1.00 46.72 72 CYS A N 1
ATOM 561 C CA . CYS A 1 72 ? -4.685 13.471 27.618 1.00 46.72 72 CYS A CA 1
ATOM 562 C C . CYS A 1 72 ? -3.664 12.620 28.368 1.00 46.72 72 CYS A C 1
ATOM 564 O O . CYS A 1 72 ? -2.536 13.066 28.587 1.00 46.72 72 CYS A O 1
ATOM 566 N N . HIS A 1 73 ? -4.038 11.400 28.742 1.00 54.34 73 HIS A N 1
ATOM 567 C CA . HIS A 1 73 ? -3.094 10.443 29.305 1.00 54.34 73 HIS A CA 1
ATOM 568 C C . HIS A 1 73 ? -2.857 9.297 28.318 1.00 54.34 73 HIS A C 1
ATOM 570 O O . HIS A 1 73 ? -3.801 8.830 27.668 1.00 54.34 73 HIS A O 1
ATOM 576 N N . PRO A 1 74 ? -1.601 8.843 28.164 1.00 53.47 74 PRO A N 1
ATOM 577 C CA . PRO A 1 74 ? -1.324 7.636 27.407 1.00 53.47 74 PRO A CA 1
ATOM 578 C C . PRO A 1 74 ? -2.078 6.453 28.021 1.00 53.47 74 PRO A C 1
ATOM 580 O O . PRO A 1 74 ? -2.132 6.327 29.246 1.00 53.47 74 PRO A O 1
ATOM 583 N N . LEU A 1 75 ? -2.620 5.562 27.182 1.00 58.41 75 LEU A N 1
ATOM 584 C CA . LEU A 1 75 ? -3.118 4.273 27.667 1.00 58.41 75 LEU A CA 1
ATOM 585 C C . LEU A 1 75 ? -2.035 3.583 28.515 1.00 58.41 75 LEU A C 1
ATOM 587 O O . LEU A 1 75 ? -0.858 3.651 28.127 1.00 58.41 75 LEU A O 1
ATOM 591 N N . PRO A 1 76 ? -2.402 2.932 29.639 1.00 56.34 76 PRO A N 1
ATOM 592 C CA . PRO A 1 76 ? -1.452 2.167 30.437 1.00 56.34 76 PRO A CA 1
ATOM 593 C C . PRO A 1 76 ? -0.737 1.174 29.521 1.00 56.34 76 PRO A C 1
ATOM 595 O O . PRO A 1 76 ? -1.390 0.477 28.737 1.00 56.34 76 PRO A O 1
ATOM 598 N N . GLU A 1 77 ? 0.599 1.173 29.568 1.00 52.22 77 GLU A N 1
ATOM 599 C CA . GLU A 1 77 ? 1.397 0.249 28.765 1.00 52.22 77 GLU A CA 1
ATOM 600 C C . GLU A 1 77 ? 0.926 -1.172 29.050 1.00 52.22 77 GLU A C 1
ATOM 602 O O . GLU A 1 77 ? 0.866 -1.610 30.201 1.00 52.22 77 GLU A O 1
ATOM 607 N N . GLN A 1 78 ? 0.509 -1.862 27.988 1.00 50.72 78 GLN A N 1
ATOM 608 C CA . GLN A 1 78 ? 0.250 -3.289 28.068 1.00 50.72 78 GLN A CA 1
ATOM 609 C C . GLN A 1 78 ? 1.565 -3.943 28.506 1.00 50.72 78 GLN A C 1
ATOM 611 O O . GLN A 1 78 ? 2.604 -3.576 27.949 1.00 50.72 78 GLN A O 1
ATOM 616 N N . PRO A 1 79 ? 1.558 -4.857 29.494 1.00 43.81 79 PRO A N 1
ATOM 617 C CA . PRO A 1 79 ? 2.768 -5.573 29.857 1.00 43.81 79 PRO A CA 1
ATOM 618 C C . PRO A 1 79 ? 3.326 -6.210 28.587 1.00 43.81 79 PRO A C 1
ATOM 620 O O . PRO A 1 79 ? 2.607 -6.902 27.866 1.00 43.81 79 PRO A O 1
ATOM 623 N N . ASP A 1 80 ? 4.579 -5.869 28.304 1.00 45.62 80 ASP A N 1
ATOM 624 C CA . ASP A 1 80 ? 5.480 -6.518 27.362 1.00 45.62 80 ASP A CA 1
ATOM 625 C C . ASP A 1 80 ? 5.031 -7.966 27.066 1.00 45.62 80 ASP A C 1
ATOM 627 O O . ASP A 1 80 ? 5.167 -8.869 27.891 1.00 45.62 80 ASP A O 1
ATOM 631 N N . ASN A 1 81 ? 4.486 -8.165 25.864 1.00 52.28 81 ASN A N 1
ATOM 632 C CA . ASN A 1 81 ? 4.319 -9.476 25.240 1.00 52.28 81 ASN A CA 1
ATOM 633 C C . ASN A 1 81 ? 5.435 -9.711 24.201 1.00 52.28 81 ASN A C 1
ATOM 635 O O . ASN A 1 81 ? 5.229 -10.411 23.211 1.00 52.28 81 ASN A O 1
ATOM 639 N N . SER A 1 82 ? 6.642 -9.177 24.428 1.00 48.50 82 SER A N 1
ATOM 640 C CA . SER A 1 82 ? 7.847 -9.374 23.598 1.00 48.50 82 SER A CA 1
ATOM 641 C C . SER A 1 82 ? 8.351 -10.826 23.559 1.00 48.50 82 SER A C 1
ATOM 643 O O . SER A 1 82 ? 9.429 -11.109 23.044 1.00 48.50 82 SER A O 1
ATOM 645 N N . LYS A 1 83 ? 7.566 -11.787 24.058 1.00 47.62 83 LYS A N 1
ATOM 646 C CA . LYS A 1 83 ? 7.907 -13.212 24.066 1.00 47.62 83 LYS A CA 1
ATOM 647 C C . LYS A 1 83 ? 7.316 -14.041 22.929 1.00 47.62 83 LYS A C 1
ATOM 649 O O . LYS A 1 83 ? 7.431 -15.261 22.999 1.00 47.62 83 LYS A O 1
ATOM 654 N N . TYR A 1 84 ? 6.745 -13.451 21.879 1.00 41.38 84 TYR A N 1
ATOM 655 C CA . TYR A 1 84 ? 6.299 -14.246 20.730 1.00 41.38 84 TYR A CA 1
ATOM 656 C C . TYR A 1 84 ? 6.851 -13.763 19.383 1.00 41.38 84 TYR A C 1
ATOM 658 O O . TYR A 1 84 ? 6.543 -12.672 18.915 1.00 41.38 84 TYR A O 1
ATOM 666 N N . CYS A 1 85 ? 7.611 -14.692 18.785 1.00 30.80 85 CYS A N 1
ATOM 667 C CA . CYS A 1 85 ? 8.122 -14.794 17.413 1.00 30.80 85 CYS A CA 1
ATOM 668 C C . CYS A 1 85 ? 9.479 -14.137 17.097 1.00 30.80 85 CYS A C 1
ATOM 670 O O . CYS A 1 85 ? 9.556 -13.123 16.415 1.00 30.80 85 CYS A O 1
ATOM 672 N N . ASN A 1 86 ? 10.552 -14.837 17.487 1.00 36.47 86 ASN A N 1
ATOM 673 C CA . ASN A 1 86 ? 11.730 -15.007 16.632 1.00 36.47 86 ASN A CA 1
ATOM 674 C C . ASN A 1 86 ? 11.598 -16.347 15.891 1.00 36.47 86 ASN A C 1
ATOM 676 O O . ASN A 1 86 ? 11.656 -17.388 16.545 1.00 36.47 86 ASN A O 1
ATOM 680 N N . THR A 1 87 ? 11.459 -16.296 14.567 1.00 42.75 87 THR A N 1
ATOM 681 C CA . THR A 1 87 ? 12.059 -17.215 13.577 1.00 42.75 87 THR A CA 1
ATOM 682 C C . THR A 1 87 ? 12.051 -16.525 12.228 1.00 42.75 87 THR A C 1
ATOM 684 O O . THR A 1 87 ? 10.950 -16.062 11.850 1.00 42.75 87 THR A O 1
#

Sequence (87 aa):
MDDFSSPGHPNYFGYPPTPANFIQPGKRPMSSQSPLVIFEASTDKKTKRRGTRDLLFSPRNDRLLVNDSGSCHPLPEQPDNSKYCNT

Secondary structure (DSSP, 8-state):
-TTSBBTTB--TT-PPP-GGGB--TTPPPP-------------S------S--EEEEETTTTEEEEEETTEEEEPPPPP--TTS---

pLDDT: mean 71.28, std 20.01, range [30.8, 96.25]

Organism: Necator americanus (NCBI:txid51031)

InterPro domains:
  IPR000101 Gamma-glutamyltranspeptidase [PTHR11686] (1-45)
  IPR029055 Nucleophile am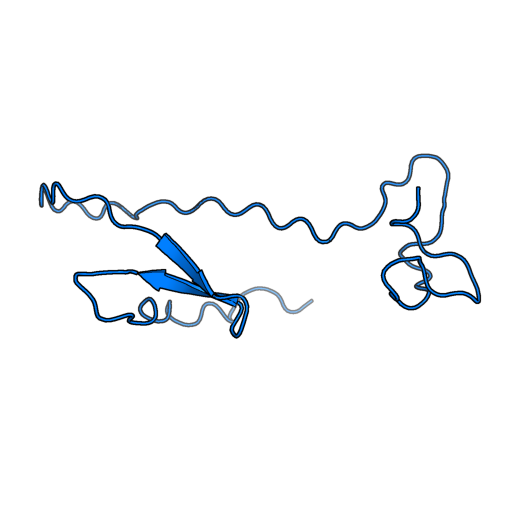inohydrolases, N-terminal [SSF56235] (1-41)
  IPR043137 Gamma-glutamyltranspeptidase, small subunit, C-terminal domain [G3DSA:3.60.20.40] (1-53)